Protein AF-A0A9D3LMM1-F1 (afdb_monomer_lite)

pLDDT: mean 73.62, std 17.37, range [31.72, 94.06]

Sequence (152 aa):
MAAMTESLSLERDVCRVIELLDRLQRSGELPPPKLQALQRVLQSKFCAAIREVYEQLYDTLDIVGGPEVRAQATAKATVAAFAASEGHAHPRVVELPKTEEGLGFNIMGGKEQNSPIYISRVIPGGVADRQGAEARRPAAVRQRSECGGGAP

Organism: Anguilla anguilla (NCBI:txid7936)

Secondary structure (DSSP, 8-state):
--------THHHHHHHHHHHHHHHHHH--S-HHHHHHHHHHHTSHHHHHHHHHHHHHHHH----S-HHHHHHHHHHHHHHHHHHHTTTT---------BTTBSSEEEEEEGGGTEEEEEEEEPTTSHHHHHHTT--S---------------

InterPro domains:
  IPR001478 PDZ domain [PF00595] (94-132)
  IPR001478 PDZ domain [PS50106] (93-132)
  IPR004172 L27 domain [PS51022] (10-65)
  IPR004172 L27 domain [SM00569] (13-68)
  IPR014775 L27 domain, C-terminal [PF02828] (14-62)
  IPR017365 Protein lin-7 [PIRSF038039] (1-135)
  IPR036034 PDZ superfamily [G3DSA:2.30.42.10] (67-133)
  IPR036034 PDZ superfamily [SSF50156] (88-132)
  IPR036892 L27 domain superfamily [SSF101288] (9-63)
  IPR051109 Membrane-associated multiprotein complex regulator [PTHR14063] (9-132)

Foldseek 3Di:
DDDPPPQPCPVVVLVVLLVVLVVCVVVVPDDNVVSVVVNCVSPDPVVVVLVVQLSVQLVPDPDPDDPVSSSVVSNVVSVVVVCVVVVNPDQDEDDFDQDPVGRQWDWDDDPVNVDDIDTPDGHVPGRCNVVVVVPPDDHDYDDDPPPDDDDD

Radius of gyration: 25.15 Å; chains: 1; bounding box: 70×32×76 Å

Structure (mmCIF, N/CA/C/O backbone):
data_AF-A0A9D3LMM1-F1
#
_entry.id   AF-A0A9D3LMM1-F1
#
loop_
_atom_site.group_PDB
_atom_site.id
_atom_site.type_symbol
_atom_site.label_atom_id
_atom_site.label_alt_id
_atom_site.label_comp_id
_atom_site.label_asym_id
_atom_site.label_entity_id
_atom_site.label_seq_id
_atom_site.pdbx_PDB_ins_code
_atom_site.Cartn_x
_atom_site.Cartn_y
_atom_site.Cartn_z
_atom_site.occupancy
_atom_site.B_iso_or_equiv
_atom_site.auth_seq_id
_atom_site.auth_comp_id
_atom_site.auth_asym_id
_atom_site.auth_atom_id
_atom_site.pdbx_PDB_model_num
ATOM 1 N N . MET A 1 1 ? -30.507 -16.751 -11.763 1.00 31.72 1 MET A N 1
ATOM 2 C CA . MET A 1 1 ? -29.836 -16.686 -10.450 1.00 31.72 1 MET A CA 1
ATOM 3 C C . MET A 1 1 ? -28.466 -16.074 -10.679 1.00 31.72 1 MET A C 1
ATOM 5 O O . MET A 1 1 ? -27.574 -16.770 -11.138 1.00 31.72 1 MET A O 1
ATOM 9 N N . ALA A 1 2 ? -28.355 -14.753 -10.520 1.00 33.78 2 ALA A N 1
ATOM 10 C CA . ALA A 1 2 ? -27.104 -14.027 -10.707 1.00 33.78 2 ALA A CA 1
ATOM 11 C C . ALA A 1 2 ? -26.310 -14.118 -9.402 1.00 33.78 2 ALA A C 1
ATOM 13 O O . ALA A 1 2 ? -26.807 -13.696 -8.357 1.00 33.78 2 ALA A O 1
ATOM 14 N N . ALA A 1 3 ? -25.133 -14.738 -9.465 1.00 36.38 3 ALA A N 1
ATOM 15 C CA . ALA A 1 3 ? -24.179 -14.744 -8.371 1.00 36.38 3 ALA A CA 1
ATOM 16 C C . ALA A 1 3 ? -23.865 -13.286 -8.030 1.00 36.38 3 ALA A C 1
ATOM 18 O O . ALA A 1 3 ? -23.385 -12.537 -8.879 1.00 36.38 3 ALA A O 1
ATOM 19 N N . MET A 1 4 ? -24.242 -12.888 -6.818 1.00 36.38 4 MET A N 1
ATOM 20 C CA . MET A 1 4 ? -23.912 -11.599 -6.236 1.00 36.38 4 MET A CA 1
ATOM 21 C C . MET A 1 4 ? -22.401 -11.435 -6.366 1.00 36.38 4 MET A C 1
ATOM 23 O O . MET A 1 4 ? -21.638 -12.189 -5.768 1.00 36.38 4 MET A O 1
ATOM 27 N N . THR A 1 5 ? -21.978 -10.497 -7.203 1.00 40.16 5 THR A N 1
ATOM 28 C CA . THR A 1 5 ? -20.633 -9.941 -7.173 1.00 40.16 5 THR A CA 1
ATOM 29 C C . THR A 1 5 ? -20.450 -9.365 -5.774 1.00 40.16 5 THR A C 1
ATOM 31 O O . THR A 1 5 ? -20.903 -8.255 -5.501 1.00 40.16 5 THR A O 1
ATOM 34 N N . GLU A 1 6 ? -19.899 -10.155 -4.853 1.00 49.41 6 GLU A N 1
ATOM 35 C CA . GLU A 1 6 ? -19.410 -9.660 -3.572 1.00 49.41 6 GLU A CA 1
ATOM 36 C C . GLU A 1 6 ? -18.228 -8.751 -3.890 1.00 49.41 6 GLU A C 1
ATOM 38 O O . GLU A 1 6 ? -17.081 -9.185 -3.972 1.00 49.41 6 GLU A O 1
ATOM 43 N N . SER A 1 7 ? -18.544 -7.486 -4.170 1.00 50.75 7 SER A N 1
ATOM 44 C CA . SER A 1 7 ? -17.587 -6.394 -4.234 1.00 50.75 7 SER A CA 1
ATOM 45 C C . SER A 1 7 ? -16.727 -6.499 -2.983 1.00 50.75 7 SER A C 1
ATOM 47 O O . SER A 1 7 ? -17.271 -6.549 -1.876 1.00 50.75 7 SER A O 1
ATOM 49 N N . LEU A 1 8 ? -15.418 -6.632 -3.178 1.00 55.94 8 LEU A N 1
ATOM 50 C CA . LEU A 1 8 ? -14.419 -6.873 -2.140 1.00 55.94 8 LEU A CA 1
ATOM 51 C C . LEU A 1 8 ? -14.784 -6.122 -0.858 1.00 55.94 8 LEU A C 1
ATOM 53 O O . LEU A 1 8 ? -14.864 -4.897 -0.836 1.00 55.94 8 LEU A O 1
ATOM 57 N N . SER A 1 9 ? -15.041 -6.859 0.218 1.00 69.75 9 SER A N 1
ATOM 58 C CA . SER A 1 9 ? -15.583 -6.327 1.469 1.00 69.75 9 SER A CA 1
ATOM 59 C C . SER A 1 9 ? -14.579 -5.499 2.271 1.00 69.75 9 SER A C 1
ATOM 61 O O . SER A 1 9 ? -14.797 -5.288 3.458 1.00 69.75 9 SER A O 1
ATOM 63 N N . LEU A 1 10 ? -13.494 -5.008 1.665 1.00 81.06 10 LEU A N 1
ATOM 64 C CA . LEU A 1 10 ? -12.395 -4.370 2.384 1.00 81.06 10 LEU A CA 1
ATOM 65 C C . LEU A 1 10 ? -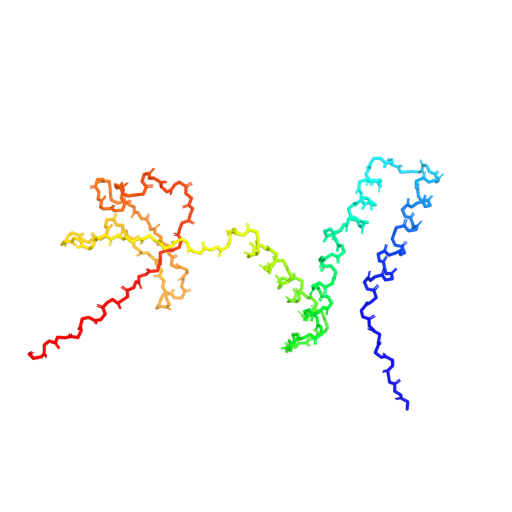12.870 -3.124 3.142 1.00 81.06 10 LEU A C 1
ATOM 67 O O . LEU A 1 10 ? -12.476 -2.913 4.288 1.00 81.06 10 LEU A O 1
ATOM 71 N N . GLU A 1 11 ? -13.772 -2.335 2.554 1.00 83.31 11 GLU A N 1
ATOM 72 C CA . GLU A 1 11 ? -14.413 -1.219 3.253 1.00 83.31 11 GLU A CA 1
ATOM 73 C C . GLU A 1 11 ? -15.232 -1.691 4.465 1.00 83.31 11 GLU A C 1
ATOM 75 O O . GLU A 1 11 ? -15.057 -1.180 5.575 1.00 83.31 11 GLU A O 1
ATOM 80 N N . ARG A 1 12 ? -16.078 -2.713 4.281 1.00 86.25 12 ARG A N 1
ATOM 81 C CA . ARG A 1 12 ? -16.904 -3.291 5.353 1.00 86.25 12 ARG A CA 1
ATOM 82 C C . ARG A 1 12 ? -16.049 -3.853 6.482 1.00 86.25 12 ARG A C 1
ATOM 84 O O . ARG A 1 12 ? -16.341 -3.606 7.652 1.00 86.25 12 ARG A O 1
ATOM 91 N N . ASP A 1 13 ? -14.988 -4.566 6.132 1.00 89.00 13 ASP A N 1
ATOM 92 C CA . ASP A 1 13 ? -14.073 -5.195 7.072 1.00 89.00 13 ASP A CA 1
ATOM 93 C C . ASP A 1 13 ? -13.306 -4.138 7.862 1.00 89.00 13 ASP A C 1
ATOM 95 O O . ASP A 1 13 ? -13.215 -4.232 9.085 1.00 89.00 13 ASP A O 1
ATOM 99 N N . VAL A 1 14 ? -12.834 -3.068 7.216 1.00 88.88 14 VAL A N 1
ATOM 100 C CA . VAL A 1 14 ? -12.155 -1.985 7.937 1.00 88.88 14 VAL A CA 1
ATOM 101 C C . VAL A 1 14 ? -13.117 -1.208 8.834 1.00 88.88 14 VAL A C 1
ATOM 103 O O . VAL A 1 14 ? -12.768 -0.928 9.984 1.00 88.88 14 VAL A O 1
ATOM 106 N N . CYS A 1 15 ? -14.339 -0.915 8.380 1.00 89.06 15 CYS A N 1
ATOM 107 C CA . CYS A 1 15 ? -15.377 -0.340 9.238 1.00 89.06 15 CYS A CA 1
ATOM 108 C C . CYS A 1 15 ? -15.634 -1.226 10.460 1.00 89.06 15 CYS A C 1
ATOM 110 O O . CYS A 1 15 ? -15.651 -0.737 11.592 1.00 89.06 15 CYS A O 1
ATOM 112 N N . ARG A 1 16 ? -15.746 -2.541 10.254 1.00 91.62 16 ARG A N 1
ATOM 113 C CA . ARG A 1 16 ? -15.967 -3.495 11.337 1.00 91.62 16 ARG A CA 1
ATOM 114 C C . ARG A 1 16 ? -14.792 -3.556 12.309 1.00 91.62 16 ARG A C 1
ATOM 116 O O . ARG A 1 16 ? -15.009 -3.584 13.519 1.00 91.62 16 ARG A O 1
ATOM 123 N N . VAL A 1 17 ? -13.557 -3.536 11.814 1.00 91.62 17 VAL A N 1
ATOM 124 C CA . VAL A 1 17 ? -12.354 -3.486 12.656 1.00 91.62 17 VAL A CA 1
ATOM 125 C C . VAL A 1 17 ? -12.348 -2.215 13.505 1.00 91.62 17 VAL A C 1
ATOM 127 O O . VAL A 1 17 ? -12.077 -2.296 14.699 1.00 91.62 17 VAL A O 1
ATOM 130 N N . ILE A 1 18 ? -12.704 -1.058 12.945 1.00 91.44 18 ILE A N 1
ATOM 131 C CA . ILE A 1 18 ? -12.785 0.205 13.696 1.00 91.44 18 ILE A CA 1
ATOM 132 C C . ILE A 1 18 ? -13.817 0.111 14.831 1.00 91.44 18 ILE A C 1
ATOM 134 O O . ILE A 1 18 ? -13.515 0.512 15.955 1.00 91.44 18 ILE A O 1
ATOM 138 N N . GLU A 1 19 ? -15.000 -0.455 14.577 1.00 92.00 19 GLU A N 1
ATOM 139 C CA . GLU A 1 19 ? -16.011 -0.678 15.621 1.00 92.00 19 GLU A CA 1
ATOM 140 C C . GLU A 1 19 ? -15.503 -1.598 16.739 1.00 92.00 19 GLU A C 1
ATOM 142 O O . GLU A 1 19 ? -15.756 -1.356 17.921 1.00 92.00 19 GLU A O 1
ATOM 147 N N . LEU A 1 20 ? -14.796 -2.672 16.379 1.00 91.06 20 LEU A N 1
ATOM 148 C CA . LEU A 1 20 ? -14.236 -3.613 17.347 1.00 91.06 20 LEU A CA 1
ATOM 149 C C . LEU A 1 20 ? -13.122 -2.970 18.178 1.00 91.06 20 LEU A C 1
ATOM 151 O O . LEU A 1 20 ? -13.071 -3.180 19.389 1.00 91.06 20 LEU A O 1
ATOM 155 N N . LEU A 1 21 ? -12.274 -2.147 17.557 1.00 89.88 21 LEU A N 1
ATOM 156 C CA . LEU A 1 21 ? -11.241 -1.380 18.253 1.00 89.88 21 LEU A CA 1
ATOM 157 C C . LEU A 1 21 ? -11.852 -0.412 19.271 1.00 89.88 21 LEU A C 1
ATOM 159 O O . LEU A 1 21 ? -11.334 -0.297 20.379 1.00 89.88 21 LEU A O 1
ATOM 163 N N . ASP A 1 22 ? -12.964 0.237 18.931 1.00 89.44 22 ASP A N 1
ATOM 164 C CA . ASP A 1 22 ? -13.677 1.145 19.831 1.00 89.44 22 ASP A CA 1
ATOM 165 C C . ASP A 1 22 ? -14.278 0.399 21.039 1.00 89.44 22 ASP A C 1
ATOM 167 O O . ASP A 1 22 ? -14.124 0.821 22.187 1.00 89.44 22 ASP A O 1
ATOM 171 N N . ARG A 1 23 ? -14.869 -0.782 20.810 1.00 90.12 23 ARG A N 1
ATOM 172 C CA . ARG A 1 23 ? -15.369 -1.654 21.889 1.00 90.12 23 ARG A CA 1
ATOM 173 C C . ARG A 1 23 ? -14.252 -2.140 22.815 1.00 90.12 23 ARG A C 1
ATOM 175 O O . ARG A 1 23 ? -14.437 -2.124 24.029 1.00 90.12 23 ARG A O 1
ATOM 182 N N . LEU A 1 24 ? -13.101 -2.527 22.262 1.00 87.69 24 LEU A N 1
ATOM 183 C CA . LEU A 1 24 ? -11.929 -2.973 23.029 1.00 87.69 24 LEU A CA 1
ATOM 184 C C . LEU A 1 24 ? -11.304 -1.843 23.858 1.00 87.69 24 LEU A C 1
ATOM 186 O O . LEU A 1 24 ? -10.846 -2.067 24.974 1.00 87.69 24 LEU A O 1
ATOM 190 N N . GLN A 1 25 ? -11.309 -0.610 23.346 1.00 85.50 25 GLN A N 1
ATOM 191 C CA . GLN A 1 25 ? -10.861 0.547 24.124 1.00 85.50 25 GLN A CA 1
ATOM 192 C C . GLN A 1 25 ? -11.797 0.835 25.305 1.00 85.50 25 GLN A C 1
ATOM 194 O O . GLN A 1 25 ? -11.326 1.241 26.365 1.00 85.50 25 GLN A O 1
ATOM 199 N N . ARG A 1 26 ? -13.107 0.596 25.144 1.00 85.06 26 ARG A N 1
ATOM 200 C CA . ARG A 1 26 ? -14.098 0.750 26.222 1.00 85.06 26 ARG A CA 1
ATOM 201 C C . ARG A 1 26 ? -14.055 -0.375 27.253 1.00 85.06 26 ARG A C 1
ATOM 203 O O . ARG A 1 26 ? -14.365 -0.112 28.409 1.00 85.06 26 ARG A O 1
ATOM 210 N N . SER A 1 27 ? -13.696 -1.601 26.860 1.00 85.75 27 SER A N 1
ATOM 211 C CA . SER A 1 27 ? -13.568 -2.722 27.803 1.00 85.75 27 SER A CA 1
ATOM 212 C C . SER A 1 27 ? -12.339 -2.598 28.707 1.00 85.75 27 SER A C 1
ATOM 214 O O . SER A 1 27 ? -12.337 -3.147 29.803 1.00 85.75 27 SER A O 1
ATOM 216 N N . GLY A 1 28 ? -11.308 -1.859 28.279 1.00 79.12 28 GLY A N 1
ATOM 217 C CA . GLY A 1 28 ? -10.109 -1.590 29.079 1.00 79.12 28 GLY A CA 1
ATOM 218 C C . GLY A 1 28 ? -9.155 -2.783 29.228 1.00 79.12 28 GLY A C 1
ATOM 219 O O . GLY A 1 28 ? -8.172 -2.683 29.956 1.00 79.12 28 GLY A O 1
ATOM 220 N N . GLU A 1 29 ? -9.404 -3.894 28.528 1.00 78.81 29 GLU A N 1
ATOM 221 C CA . GLU A 1 29 ? -8.599 -5.125 28.620 1.00 78.81 29 GLU A CA 1
ATOM 222 C C . GLU A 1 29 ? -7.234 -5.025 27.918 1.00 78.81 29 GLU A C 1
ATOM 224 O O . GLU A 1 29 ? -6.352 -5.856 28.135 1.00 78.81 29 GLU A O 1
ATOM 229 N N . LEU A 1 30 ? -7.040 -4.018 27.063 1.00 76.38 30 LEU A N 1
ATOM 230 C CA . LEU A 1 30 ? -5.866 -3.886 26.203 1.00 76.38 30 LEU A CA 1
ATOM 231 C C . LEU A 1 30 ? -5.243 -2.487 26.289 1.00 76.38 30 LEU A C 1
ATOM 233 O O . LEU A 1 30 ? -5.953 -1.501 26.495 1.00 76.38 30 LEU A O 1
ATOM 237 N N . PRO A 1 31 ? -3.919 -2.364 26.067 1.00 77.88 31 PRO A N 1
ATOM 238 C CA . PRO A 1 31 ? -3.225 -1.086 26.128 1.00 77.88 31 PRO A CA 1
ATOM 239 C C . PRO A 1 31 ? -3.786 -0.095 25.085 1.00 77.88 31 PRO A C 1
ATOM 241 O O . PRO A 1 31 ? -3.591 -0.295 23.877 1.00 77.88 31 PRO A O 1
ATOM 244 N N . PRO A 1 32 ? -4.400 1.024 25.523 1.00 79.38 32 PRO A N 1
ATOM 245 C CA . PRO A 1 32 ? -5.068 1.973 24.635 1.00 79.38 32 PRO A CA 1
ATOM 246 C C . PRO A 1 32 ? -4.172 2.651 23.581 1.00 79.38 32 PRO A C 1
ATOM 248 O O . PRO A 1 32 ? -4.681 2.886 22.482 1.00 79.38 32 PRO A O 1
ATOM 251 N N . PRO A 1 33 ? -2.863 2.938 23.792 1.00 86.19 33 PRO A N 1
ATOM 252 C CA . PRO A 1 33 ? -2.098 3.688 22.791 1.00 86.19 33 PRO A CA 1
ATOM 253 C C . PRO A 1 33 ? -1.915 2.922 21.476 1.00 86.19 33 PRO A C 1
ATOM 255 O O . PRO A 1 33 ? -1.914 3.531 20.408 1.00 86.19 33 PRO A O 1
ATOM 258 N N . LYS A 1 34 ? -1.803 1.586 21.524 1.00 85.94 34 LYS A N 1
ATOM 259 C CA . LYS A 1 34 ? -1.671 0.760 20.312 1.00 85.94 34 LYS A CA 1
ATOM 260 C C . LYS A 1 34 ? -2.985 0.688 19.533 1.00 85.94 34 LYS A C 1
ATOM 262 O O . LYS A 1 34 ? -2.972 0.804 18.311 1.00 85.94 34 LYS A O 1
ATOM 267 N N . LEU A 1 35 ? -4.107 0.546 20.241 1.00 87.56 35 LEU A N 1
ATOM 268 C CA . LEU A 1 35 ? -5.444 0.505 19.642 1.00 87.56 35 LEU A CA 1
ATOM 269 C C . LEU A 1 35 ? -5.795 1.839 18.974 1.00 87.56 35 LEU A C 1
ATOM 271 O O . LEU A 1 35 ? -6.245 1.850 17.832 1.00 87.56 35 LEU A O 1
ATOM 275 N N . GLN A 1 36 ? -5.515 2.959 19.647 1.00 87.38 36 GLN A N 1
ATOM 276 C CA . GLN A 1 36 ? -5.736 4.296 19.094 1.00 87.38 36 GLN A CA 1
ATOM 277 C C . GLN A 1 36 ? -4.841 4.577 17.886 1.00 87.38 36 GLN A C 1
ATOM 279 O O . GLN A 1 36 ? -5.302 5.161 16.906 1.00 87.38 36 GLN A O 1
ATOM 284 N N . ALA A 1 37 ? -3.571 4.159 17.924 1.00 90.50 37 ALA A N 1
ATOM 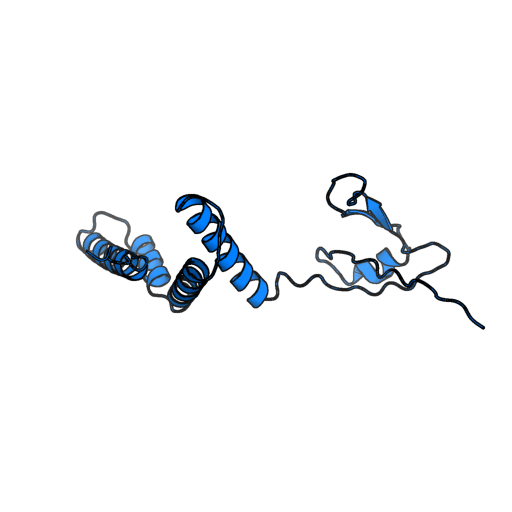285 C CA . ALA A 1 37 ? -2.676 4.298 16.781 1.00 90.50 37 ALA A CA 1
ATOM 286 C C . ALA A 1 37 ? -3.195 3.515 15.566 1.00 90.50 37 ALA A C 1
ATOM 288 O O . ALA A 1 37 ? -3.293 4.077 14.477 1.00 90.50 37 ALA A O 1
ATOM 289 N N . LEU A 1 38 ? -3.595 2.253 15.757 1.00 91.06 38 LEU A N 1
ATOM 290 C CA . LEU A 1 38 ? -4.152 1.428 14.684 1.00 91.06 38 LEU A CA 1
ATOM 291 C C . LEU A 1 38 ? -5.448 2.026 14.121 1.00 91.06 38 LEU A C 1
ATOM 293 O O . LEU A 1 38 ? -5.605 2.119 12.906 1.00 91.06 38 LEU A O 1
ATOM 297 N N . GLN A 1 39 ? -6.342 2.499 14.989 1.00 90.25 39 GLN A N 1
ATOM 298 C CA . GLN A 1 39 ? -7.582 3.156 14.580 1.00 90.25 39 GLN A CA 1
ATOM 299 C C . GLN A 1 39 ? -7.309 4.414 13.744 1.00 90.25 39 GLN A C 1
ATOM 301 O O . GLN A 1 39 ? -7.904 4.577 12.681 1.00 90.25 39 GLN A O 1
ATOM 306 N N . ARG A 1 40 ? -6.353 5.260 14.158 1.00 91.94 40 ARG A N 1
ATOM 307 C CA . ARG A 1 40 ? -5.936 6.442 13.383 1.00 91.94 40 ARG A CA 1
ATOM 308 C C . ARG A 1 40 ? -5.370 6.072 12.017 1.00 91.94 40 ARG A C 1
ATOM 310 O O . ARG A 1 40 ? -5.647 6.769 11.047 1.00 91.94 40 ARG A O 1
ATOM 317 N N . VAL A 1 41 ? -4.589 4.995 11.930 1.00 93.88 41 VAL A N 1
ATOM 318 C CA . VAL A 1 41 ? -4.045 4.513 10.653 1.00 93.88 41 VAL A CA 1
ATOM 319 C C . VAL A 1 41 ? -5.175 4.051 9.732 1.00 93.88 41 VAL A C 1
ATOM 321 O O . VAL A 1 41 ? -5.243 4.516 8.597 1.00 93.88 41 VAL A O 1
ATOM 324 N N . LEU A 1 42 ? -6.098 3.218 10.222 1.00 91.44 42 LEU A N 1
ATOM 325 C CA . LEU A 1 42 ? -7.227 2.698 9.435 1.00 91.44 42 LEU A CA 1
ATOM 326 C C . LEU A 1 42 ? -8.223 3.785 8.993 1.00 91.44 42 LEU A C 1
ATOM 328 O O . LEU A 1 42 ? -8.852 3.658 7.943 1.00 91.44 42 LEU A O 1
ATOM 332 N N . GLN A 1 43 ? -8.353 4.856 9.780 1.00 91.88 43 GLN A N 1
ATOM 333 C CA . GLN A 1 43 ? -9.175 6.031 9.469 1.00 91.88 43 GLN A CA 1
ATOM 334 C C . GLN A 1 43 ? -8.433 7.099 8.648 1.00 91.88 43 GLN A C 1
ATOM 336 O O . GLN A 1 43 ? -9.021 8.113 8.274 1.00 91.88 43 GLN A O 1
ATOM 341 N N . SER A 1 44 ? -7.136 6.919 8.387 1.00 94.06 44 SER A N 1
ATOM 342 C CA . SER A 1 44 ? -6.349 7.919 7.671 1.00 94.06 44 SER A CA 1
ATOM 343 C C . SER A 1 44 ? -6.758 8.014 6.200 1.00 94.06 44 SER A C 1
ATOM 345 O O . SER A 1 44 ? -7.079 7.015 5.554 1.00 94.06 44 SER A O 1
ATOM 347 N N . LYS A 1 45 ? -6.648 9.225 5.636 1.00 90.81 45 LYS A N 1
ATOM 348 C CA . LYS A 1 45 ? -6.833 9.463 4.193 1.00 90.81 45 LYS A CA 1
ATOM 349 C C . LYS A 1 45 ? -5.885 8.614 3.341 1.00 90.81 45 LYS A C 1
ATOM 351 O O . LYS A 1 45 ? -6.245 8.202 2.249 1.00 90.81 45 LYS A O 1
ATOM 356 N N . PHE A 1 46 ? -4.690 8.335 3.860 1.00 88.88 46 PHE A N 1
ATOM 357 C CA . PHE A 1 46 ? -3.707 7.486 3.196 1.00 88.88 46 PHE A CA 1
ATOM 358 C C . PHE A 1 46 ? -4.176 6.029 3.110 1.00 88.88 46 PHE A C 1
ATOM 360 O O . PHE A 1 46 ? -4.126 5.431 2.041 1.00 88.88 46 PHE A O 1
ATOM 367 N N . CYS A 1 47 ? -4.697 5.468 4.206 1.00 88.81 47 CYS A N 1
ATOM 368 C CA . CYS A 1 47 ? -5.260 4.119 4.190 1.00 88.81 47 CYS A CA 1
ATOM 369 C C . CYS A 1 47 ? -6.488 4.035 3.275 1.00 88.81 47 CYS A C 1
ATOM 371 O O . CYS A 1 47 ? -6.600 3.075 2.521 1.00 88.81 47 CYS A O 1
ATOM 373 N N . ALA A 1 48 ? -7.355 5.055 3.277 1.00 89.06 48 ALA A N 1
ATOM 374 C CA . ALA A 1 48 ? -8.477 5.133 2.341 1.00 89.06 48 ALA A CA 1
ATOM 375 C C . ALA A 1 48 ? -8.006 5.092 0.875 1.00 89.06 48 ALA A C 1
ATOM 377 O O . ALA A 1 48 ? -8.460 4.231 0.129 1.00 89.06 48 ALA A O 1
ATOM 378 N N . ALA A 1 49 ? -7.014 5.910 0.511 1.00 88.81 49 ALA A N 1
ATOM 379 C CA . ALA A 1 49 ? -6.442 5.910 -0.834 1.00 88.81 49 ALA A CA 1
ATOM 380 C C . ALA A 1 49 ? -5.816 4.554 -1.215 1.00 88.81 49 ALA A C 1
ATOM 382 O O . ALA A 1 49 ? -5.968 4.101 -2.346 1.00 88.81 49 ALA A O 1
ATOM 383 N N . ILE A 1 50 ? -5.136 3.872 -0.281 1.00 89.56 50 ILE A N 1
ATOM 384 C CA . ILE A 1 50 ? -4.599 2.522 -0.527 1.00 89.56 50 ILE A CA 1
ATOM 385 C C . ILE A 1 50 ? -5.721 1.534 -0.855 1.00 89.56 50 ILE A C 1
ATOM 387 O O . ILE A 1 50 ? -5.555 0.727 -1.769 1.00 89.56 50 ILE A O 1
ATOM 391 N N . ARG A 1 51 ? -6.843 1.582 -0.125 1.00 88.88 51 ARG A N 1
ATOM 392 C CA . ARG A 1 51 ? -7.991 0.697 -0.380 1.00 88.88 51 ARG A CA 1
ATOM 393 C C . ARG A 1 51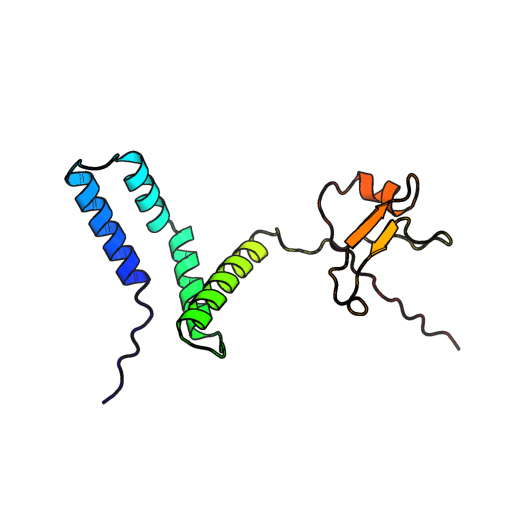 ? -8.592 0.948 -1.755 1.00 88.88 51 ARG A C 1
ATOM 395 O O . ARG A 1 51 ? -8.778 -0.009 -2.494 1.00 88.88 51 ARG A O 1
ATOM 402 N N . GLU A 1 52 ? -8.802 2.214 -2.115 1.00 88.06 52 GLU A N 1
ATOM 403 C CA . GLU A 1 52 ? -9.331 2.581 -3.433 1.00 88.06 52 GLU A CA 1
ATOM 404 C C . GLU A 1 52 ? -8.445 2.040 -4.561 1.00 88.06 52 GLU A C 1
ATOM 406 O O . GLU A 1 52 ? -8.936 1.414 -5.497 1.00 88.06 52 GLU A O 1
ATOM 411 N N . VAL A 1 53 ? -7.123 2.207 -4.451 1.00 89.56 53 VAL A N 1
ATOM 412 C CA . VAL A 1 53 ? -6.181 1.677 -5.448 1.00 89.56 53 VAL A CA 1
ATOM 413 C C . VAL A 1 53 ? -6.172 0.148 -5.452 1.00 89.56 53 VAL A C 1
ATOM 415 O O . VAL A 1 53 ? -6.082 -0.454 -6.519 1.00 89.56 53 VAL A O 1
ATOM 418 N N . TYR A 1 54 ? -6.251 -0.503 -4.289 1.00 89.75 54 TYR A N 1
ATOM 419 C CA . TYR A 1 54 ? -6.313 -1.962 -4.209 1.00 89.75 54 TYR A CA 1
ATOM 420 C C . TYR A 1 54 ? -7.555 -2.515 -4.908 1.00 89.75 54 TYR A C 1
ATOM 422 O O . TYR A 1 54 ? -7.422 -3.430 -5.710 1.00 89.75 54 TYR A O 1
ATOM 430 N N . GLU A 1 55 ? -8.736 -1.957 -4.647 1.00 88.06 55 GLU A N 1
ATOM 431 C CA . GLU A 1 55 ? -9.994 -2.396 -5.262 1.00 88.06 55 GLU A CA 1
ATOM 432 C C . GLU A 1 55 ? -9.991 -2.153 -6.774 1.00 88.06 55 GLU A C 1
ATOM 434 O O . GLU A 1 55 ? -10.269 -3.071 -7.546 1.00 88.06 55 GLU A O 1
ATOM 439 N N . GLN A 1 56 ? -9.556 -0.966 -7.211 1.00 87.25 56 GLN A N 1
ATOM 440 C CA . GLN A 1 56 ? -9.408 -0.654 -8.635 1.00 87.25 56 GLN A CA 1
ATOM 441 C C . GLN A 1 56 ? -8.447 -1.617 -9.340 1.00 87.25 56 GLN A C 1
ATOM 443 O O . GLN A 1 56 ? -8.748 -2.116 -10.424 1.00 87.25 56 GLN A O 1
ATOM 448 N N . LEU A 1 57 ? -7.284 -1.898 -8.744 1.00 88.00 57 LEU A N 1
ATOM 449 C CA . LEU A 1 57 ? -6.326 -2.850 -9.305 1.00 88.00 57 LEU A CA 1
ATOM 450 C C . LEU A 1 57 ? -6.862 -4.280 -9.257 1.00 88.00 57 LEU A C 1
ATOM 452 O O . LEU A 1 57 ? -6.644 -5.031 -10.203 1.00 88.00 57 LEU A O 1
ATOM 456 N N . TYR A 1 58 ? -7.581 -4.664 -8.202 1.00 86.69 58 TYR A N 1
ATOM 457 C CA . TYR A 1 58 ? -8.145 -6.002 -8.113 1.00 86.69 58 TYR A CA 1
ATOM 458 C C . TYR A 1 58 ? -9.111 -6.233 -9.266 1.00 86.69 58 TYR A C 1
ATOM 460 O O . TYR A 1 58 ? -8.975 -7.251 -9.933 1.00 86.69 58 TYR A O 1
ATOM 468 N N . ASP A 1 59 ? -10.021 -5.295 -9.541 1.00 85.25 59 ASP A N 1
ATOM 469 C CA . ASP A 1 59 ? -11.017 -5.404 -10.613 1.00 85.25 59 ASP A CA 1
ATOM 470 C C . ASP A 1 59 ? -10.410 -5.324 -12.019 1.00 85.25 59 ASP A C 1
ATOM 472 O O . ASP A 1 59 ? -10.882 -6.006 -12.927 1.00 85.25 59 ASP A O 1
ATOM 476 N N . THR A 1 60 ? -9.358 -4.527 -12.210 1.00 85.06 60 THR A N 1
ATOM 477 C CA . THR A 1 60 ? -8.775 -4.281 -13.542 1.00 85.06 60 THR A CA 1
ATOM 478 C C . THR A 1 60 ? -7.692 -5.273 -13.954 1.00 85.06 60 THR A C 1
ATOM 480 O O . THR A 1 60 ? -7.484 -5.480 -15.150 1.00 85.06 60 THR A O 1
ATOM 483 N N . LEU A 1 61 ? -6.977 -5.876 -13.002 1.00 82.56 61 LEU A N 1
ATOM 484 C CA . LEU A 1 61 ? -5.889 -6.796 -13.311 1.00 82.56 61 LEU A CA 1
ATOM 485 C C . LEU A 1 61 ? -6.431 -8.182 -13.685 1.00 82.56 61 LEU A C 1
ATOM 487 O O . LEU A 1 61 ? -6.954 -8.918 -12.845 1.00 82.56 61 LEU A O 1
ATOM 491 N N . ASP A 1 62 ? -6.217 -8.567 -14.942 1.00 82.69 62 ASP A N 1
ATOM 492 C CA . ASP A 1 62 ? -6.456 -9.927 -15.426 1.00 82.69 62 ASP A CA 1
ATOM 493 C C . ASP A 1 62 ? -5.287 -10.834 -15.006 1.00 82.69 62 ASP A C 1
ATOM 495 O O . ASP A 1 62 ? -4.286 -11.000 -15.707 1.00 82.69 62 ASP A O 1
ATOM 499 N N . ILE A 1 63 ? -5.355 -11.339 -13.773 1.00 82.00 63 ILE A N 1
ATOM 500 C CA . ILE A 1 63 ? -4.321 -12.205 -13.199 1.00 82.00 63 ILE A CA 1
ATOM 501 C C . ILE A 1 63 ? -4.744 -13.658 -13.377 1.00 82.00 63 ILE A C 1
ATOM 503 O O . ILE A 1 63 ? -5.702 -14.123 -12.760 1.00 82.00 63 ILE A O 1
ATOM 507 N N . VAL A 1 64 ? -3.976 -14.393 -14.179 1.00 79.88 64 VAL A N 1
ATOM 508 C CA . VAL A 1 64 ? -4.154 -15.835 -14.366 1.00 79.88 64 VAL A CA 1
ATOM 509 C C . VAL A 1 64 ? -3.782 -16.560 -13.070 1.00 79.88 64 VAL A C 1
ATOM 511 O O . VAL A 1 64 ? -2.610 -16.655 -12.706 1.00 79.88 64 VAL A O 1
ATOM 514 N N . GLY A 1 65 ? -4.784 -17.069 -12.356 1.00 82.44 65 GLY A N 1
ATOM 515 C CA . GLY A 1 65 ? -4.593 -17.801 -11.107 1.00 82.44 65 GLY A CA 1
ATOM 516 C C . GLY A 1 65 ? -5.847 -17.837 -10.237 1.00 82.44 65 GLY A C 1
ATOM 517 O O . GLY A 1 65 ? -6.895 -17.306 -10.596 1.00 82.44 65 GLY A O 1
ATOM 518 N N . GLY A 1 66 ? -5.738 -18.483 -9.075 1.00 85.69 66 GLY A N 1
ATOM 519 C CA . GLY A 1 66 ? -6.796 -18.478 -8.065 1.00 85.69 66 GLY A CA 1
ATOM 520 C C . GLY A 1 66 ? -6.952 -17.116 -7.363 1.00 85.69 66 GLY A C 1
ATOM 521 O O . GLY A 1 66 ? -6.081 -16.248 -7.487 1.00 85.69 66 GLY A O 1
ATOM 522 N N . PRO A 1 67 ? -8.022 -16.932 -6.567 1.00 83.62 67 PRO A N 1
ATOM 523 C CA . PRO A 1 67 ? -8.319 -15.669 -5.881 1.00 83.62 67 PRO A CA 1
ATOM 524 C C . PRO A 1 67 ? -7.187 -15.196 -4.955 1.00 83.62 67 PRO A C 1
ATOM 526 O O . PRO A 1 67 ? -6.940 -13.997 -4.847 1.00 83.62 67 PRO A O 1
ATOM 529 N N . GLU A 1 68 ? -6.452 -16.126 -4.341 1.00 86.50 68 GLU A N 1
ATOM 530 C CA . GLU A 1 68 ? -5.308 -15.827 -3.472 1.00 86.50 68 GLU A CA 1
ATOM 531 C C . GLU A 1 68 ? -4.111 -15.257 -4.255 1.00 86.50 68 GLU A C 1
ATOM 533 O O . GLU A 1 68 ? -3.502 -14.267 -3.846 1.00 86.50 68 GLU A O 1
ATOM 538 N N . VAL A 1 69 ? -3.824 -15.818 -5.436 1.00 87.38 69 VAL A N 1
ATOM 539 C CA . VAL A 1 69 ? -2.758 -15.335 -6.331 1.00 87.38 69 VAL A CA 1
ATOM 540 C C . VAL A 1 69 ? -3.097 -13.938 -6.843 1.00 87.38 69 VAL A C 1
ATOM 542 O O . VAL A 1 69 ? -2.241 -13.050 -6.829 1.00 87.38 69 VAL A O 1
ATOM 545 N N . ARG A 1 70 ? -4.363 -13.715 -7.222 1.00 86.44 70 ARG A N 1
ATOM 546 C CA . ARG A 1 70 ? -4.866 -12.396 -7.624 1.00 86.44 70 ARG A CA 1
ATOM 547 C C . ARG A 1 70 ? -4.737 -11.379 -6.494 1.00 86.44 70 ARG A C 1
ATOM 549 O O . ARG A 1 70 ? -4.201 -10.296 -6.716 1.00 86.44 70 ARG A O 1
ATOM 556 N N . ALA A 1 71 ? -5.148 -11.734 -5.276 1.00 87.19 71 ALA A N 1
ATOM 557 C CA . ALA A 1 71 ? -5.043 -10.862 -4.106 1.00 87.19 71 ALA A CA 1
ATOM 558 C C . ALA A 1 71 ? -3.590 -10.477 -3.795 1.00 87.19 71 ALA A C 1
ATOM 560 O O . ALA A 1 71 ? -3.301 -9.303 -3.553 1.00 87.19 71 ALA A O 1
ATOM 561 N N . GLN A 1 72 ? -2.665 -11.441 -3.851 1.00 88.44 72 GLN A N 1
ATOM 562 C CA . GLN A 1 72 ? -1.248 -11.196 -3.592 1.00 88.44 72 GLN A CA 1
ATOM 563 C C . GLN A 1 72 ? -0.604 -10.318 -4.672 1.00 88.44 72 GLN A C 1
ATOM 565 O O . GLN A 1 72 ? 0.161 -9.405 -4.353 1.00 88.44 72 GLN A O 1
ATOM 570 N N . ALA A 1 73 ? -0.884 -10.589 -5.947 1.00 88.56 73 ALA A N 1
ATOM 571 C CA . ALA A 1 73 ? -0.357 -9.794 -7.052 1.00 88.56 73 ALA A CA 1
ATOM 572 C C . ALA A 1 73 ? -0.923 -8.367 -7.036 1.00 88.56 73 ALA A C 1
ATOM 574 O O . ALA A 1 73 ? -0.156 -7.417 -7.181 1.00 88.56 73 ALA A O 1
ATOM 575 N N . THR A 1 74 ? -2.216 -8.210 -6.741 1.00 89.62 74 THR A N 1
ATOM 576 C CA . THR A 1 74 ? -2.853 -6.898 -6.558 1.00 89.62 74 THR A CA 1
ATOM 577 C C . THR A 1 74 ? -2.202 -6.126 -5.414 1.00 89.62 74 THR A C 1
ATOM 579 O O . THR A 1 74 ? -1.776 -4.996 -5.615 1.00 89.62 74 THR A O 1
ATOM 582 N N . ALA A 1 75 ? -2.009 -6.751 -4.245 1.00 89.00 75 ALA A N 1
ATOM 583 C CA . ALA A 1 75 ? -1.363 -6.102 -3.101 1.00 89.00 75 ALA A CA 1
ATOM 584 C C . ALA A 1 75 ? 0.053 -5.609 -3.442 1.00 89.00 75 ALA A C 1
ATOM 586 O O . ALA A 1 75 ? 0.431 -4.485 -3.107 1.00 89.00 75 ALA A O 1
ATOM 587 N N . LYS A 1 76 ? 0.836 -6.432 -4.151 1.00 88.44 76 LYS A N 1
ATOM 588 C CA . LYS A 1 76 ? 2.175 -6.050 -4.624 1.00 88.44 76 LYS A CA 1
ATOM 589 C C . LYS A 1 76 ? 2.116 -4.890 -5.619 1.00 88.44 76 LYS A C 1
ATOM 591 O O . LYS A 1 76 ? 2.940 -3.983 -5.524 1.00 88.44 76 LYS A O 1
ATOM 596 N N . ALA A 1 77 ? 1.154 -4.902 -6.540 1.00 88.25 77 ALA A N 1
ATOM 597 C CA . ALA A 1 77 ? 0.957 -3.833 -7.512 1.00 88.25 77 ALA A CA 1
ATOM 598 C C . ALA A 1 77 ? 0.563 -2.511 -6.836 1.00 88.25 77 ALA A C 1
ATOM 600 O O . ALA A 1 77 ? 1.142 -1.477 -7.162 1.00 88.25 77 ALA A O 1
ATOM 601 N N . THR A 1 78 ? -0.330 -2.543 -5.840 1.00 88.56 78 THR A N 1
ATOM 602 C CA . THR A 1 78 ? -0.699 -1.368 -5.038 1.00 88.56 78 THR A CA 1
ATOM 603 C C . THR A 1 78 ? 0.537 -0.757 -4.382 1.00 88.56 78 THR A C 1
ATOM 605 O O . THR A 1 78 ? 0.812 0.424 -4.572 1.00 88.56 78 THR A O 1
ATOM 608 N N . VAL A 1 79 ? 1.348 -1.560 -3.683 1.00 88.44 79 VAL A N 1
ATOM 609 C CA . VAL A 1 79 ? 2.584 -1.074 -3.041 1.00 88.44 79 VAL A CA 1
ATOM 610 C C . VAL A 1 79 ? 3.560 -0.491 -4.068 1.00 88.44 79 VAL A C 1
ATOM 612 O O . VAL A 1 79 ? 4.129 0.575 -3.836 1.00 88.44 79 VAL A O 1
ATOM 615 N N . ALA A 1 80 ? 3.736 -1.151 -5.215 1.00 84.75 80 ALA A N 1
ATOM 616 C CA . ALA A 1 80 ? 4.614 -0.667 -6.277 1.00 84.75 80 ALA A CA 1
ATOM 617 C C . ALA A 1 80 ? 4.143 0.676 -6.861 1.00 84.75 80 ALA A C 1
ATOM 619 O O . ALA A 1 80 ? 4.968 1.558 -7.097 1.00 84.75 80 ALA A O 1
ATOM 620 N N . ALA A 1 81 ? 2.833 0.856 -7.054 1.00 84.31 81 ALA A N 1
ATOM 621 C CA . ALA A 1 81 ? 2.254 2.095 -7.567 1.00 84.31 81 ALA A CA 1
ATOM 622 C C . ALA A 1 81 ? 2.491 3.280 -6.614 1.00 84.31 81 ALA A C 1
ATOM 624 O O . ALA A 1 81 ? 2.909 4.355 -7.053 1.00 84.31 81 ALA A O 1
ATOM 625 N N . PHE A 1 82 ? 2.304 3.082 -5.305 1.00 82.06 82 PHE A N 1
ATOM 626 C CA . PHE A 1 82 ? 2.607 4.113 -4.307 1.00 82.06 82 PHE A CA 1
ATOM 627 C C . PHE A 1 82 ? 4.110 4.416 -4.226 1.00 82.06 82 PHE A C 1
ATOM 629 O O . PHE A 1 82 ? 4.498 5.579 -4.301 1.00 82.06 82 PHE A O 1
ATOM 636 N N . ALA A 1 83 ? 4.969 3.393 -4.197 1.00 79.19 83 ALA A N 1
ATOM 637 C CA . ALA A 1 83 ? 6.423 3.582 -4.169 1.00 79.19 83 ALA A CA 1
ATOM 638 C C . ALA A 1 83 ? 6.961 4.313 -5.418 1.00 79.19 83 ALA A C 1
ATOM 640 O O . ALA A 1 83 ? 7.910 5.100 -5.330 1.00 79.19 83 ALA A O 1
ATOM 641 N N . ALA A 1 84 ? 6.350 4.078 -6.585 1.00 77.25 84 ALA A N 1
ATOM 642 C CA . ALA A 1 84 ? 6.650 4.810 -7.813 1.00 77.25 84 ALA A CA 1
ATOM 643 C C . ALA A 1 84 ? 6.207 6.280 -7.729 1.00 77.25 84 ALA A C 1
ATOM 645 O O . ALA A 1 84 ? 6.948 7.169 -8.155 1.00 77.25 84 ALA A O 1
ATOM 646 N N . SER A 1 85 ? 5.041 6.536 -7.128 1.00 72.50 85 SER A N 1
ATOM 647 C CA . SER A 1 85 ? 4.474 7.880 -6.956 1.00 72.50 85 SER A CA 1
ATOM 648 C C . SER A 1 85 ? 5.285 8.737 -5.974 1.00 72.50 85 SER A C 1
ATOM 650 O O . SER A 1 85 ? 5.427 9.939 -6.170 1.00 72.50 85 SER A O 1
ATOM 652 N N . GLU A 1 86 ? 5.897 8.120 -4.959 1.00 67.12 86 GLU A N 1
ATOM 653 C CA . GLU A 1 86 ? 6.770 8.783 -3.977 1.00 67.12 86 GLU A CA 1
ATOM 654 C C . GLU A 1 86 ? 8.208 9.033 -4.486 1.00 67.12 86 GLU A C 1
ATOM 656 O O . GLU A 1 86 ? 9.094 9.400 -3.713 1.00 67.12 86 GLU A O 1
ATOM 661 N N . GLY A 1 87 ? 8.485 8.822 -5.779 1.00 57.00 87 GLY A N 1
ATOM 662 C CA . GLY A 1 87 ? 9.763 9.175 -6.409 1.00 57.00 87 GLY A CA 1
ATOM 663 C C . GLY A 1 87 ? 10.942 8.239 -6.102 1.00 57.00 87 GLY A C 1
ATOM 664 O O . GLY A 1 87 ? 12.039 8.465 -6.614 1.00 57.00 87 GLY A O 1
ATOM 665 N N . HIS A 1 88 ? 10.743 7.167 -5.330 1.00 54.28 88 HIS A N 1
ATOM 666 C CA . HIS A 1 88 ? 11.819 6.273 -4.8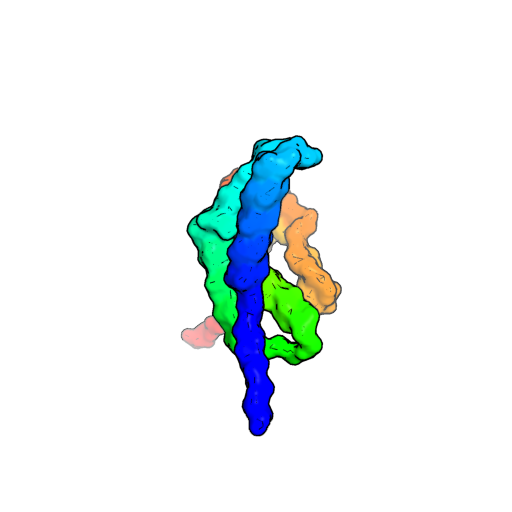75 1.00 54.28 88 HIS A CA 1
ATOM 667 C C . HIS A 1 88 ? 12.198 5.164 -5.870 1.00 54.28 88 HIS A C 1
ATOM 669 O O . HIS A 1 88 ? 13.199 4.481 -5.663 1.00 54.28 88 HIS A O 1
ATOM 675 N N . ALA A 1 89 ? 11.450 5.000 -6.964 1.00 51.94 89 ALA A N 1
ATOM 676 C CA . ALA A 1 89 ? 11.668 3.935 -7.947 1.00 51.94 89 ALA A CA 1
ATOM 677 C C . ALA A 1 89 ? 12.105 4.434 -9.336 1.00 51.94 89 ALA A C 1
ATOM 679 O O . ALA A 1 89 ? 11.974 3.697 -10.308 1.00 51.94 89 ALA A O 1
ATOM 680 N N . HIS A 1 90 ? 12.616 5.663 -9.462 1.00 46.91 90 HIS A N 1
ATOM 681 C CA . HIS A 1 90 ? 13.118 6.155 -10.748 1.00 46.91 90 HIS A CA 1
ATOM 682 C C . HIS A 1 90 ? 14.581 5.732 -10.929 1.00 46.91 90 HIS A C 1
ATOM 684 O O . HIS A 1 90 ? 15.444 6.231 -10.197 1.00 46.91 90 HIS A O 1
ATOM 690 N N . PRO A 1 91 ? 14.902 4.841 -11.892 1.00 55.34 91 PRO A N 1
ATOM 691 C CA . PRO A 1 91 ? 16.284 4.573 -12.260 1.00 55.34 91 PRO A CA 1
ATOM 692 C C . PRO A 1 91 ? 16.933 5.902 -12.645 1.00 55.34 91 PRO A C 1
ATOM 694 O O . PRO A 1 91 ? 16.508 6.547 -13.604 1.00 55.34 91 PRO A O 1
ATOM 697 N N . ARG A 1 92 ? 17.931 6.350 -11.879 1.00 58.47 92 ARG A N 1
ATOM 698 C CA . ARG A 1 92 ? 18.672 7.559 -12.235 1.00 58.47 92 ARG A CA 1
ATOM 699 C C . ARG A 1 92 ? 19.562 7.248 -13.427 1.00 58.47 92 ARG A C 1
ATOM 701 O O . ARG A 1 92 ? 20.451 6.406 -13.337 1.00 58.47 92 ARG A O 1
ATOM 708 N N . VAL A 1 93 ? 19.307 7.934 -14.535 1.00 62.94 93 VAL A N 1
ATOM 709 C CA . VAL A 1 93 ? 20.184 7.907 -15.703 1.00 62.94 93 VAL A CA 1
ATOM 710 C C . VAL A 1 93 ? 21.383 8.794 -15.385 1.00 62.94 93 VAL A C 1
ATOM 712 O O . VAL A 1 93 ? 21.218 9.987 -15.148 1.00 62.94 93 VAL A O 1
ATOM 715 N N . VAL A 1 94 ? 22.570 8.193 -15.333 1.00 67.56 94 VAL A N 1
ATOM 716 C CA . VAL A 1 94 ? 23.845 8.907 -15.204 1.00 67.56 94 VAL A CA 1
ATOM 717 C C . VAL A 1 94 ? 24.545 8.821 -16.554 1.00 67.56 94 VAL A C 1
ATOM 719 O O . VAL A 1 94 ? 24.784 7.721 -17.055 1.00 67.56 94 VAL A O 1
ATOM 722 N N . GLU A 1 95 ? 24.826 9.973 -17.159 1.00 68.06 95 GLU A N 1
ATOM 723 C CA . GLU A 1 95 ? 25.537 10.062 -18.434 1.00 68.06 95 GLU A CA 1
ATOM 724 C C . GLU A 1 95 ? 27.044 10.106 -18.181 1.00 68.06 95 GLU A C 1
ATOM 726 O O . GLU A 1 95 ? 27.594 11.104 -17.717 1.00 68.06 95 GLU A O 1
ATOM 731 N N . LEU A 1 96 ? 27.714 8.993 -18.478 1.00 70.56 96 LEU A N 1
ATOM 732 C CA . LEU A 1 96 ? 29.162 8.877 -18.365 1.00 70.56 96 LEU A CA 1
ATOM 733 C C . LEU A 1 96 ? 29.798 9.068 -19.749 1.00 70.56 96 LEU A C 1
ATOM 735 O O . LEU A 1 96 ? 29.441 8.333 -20.674 1.00 70.56 96 LEU A O 1
ATOM 739 N N . PRO A 1 97 ? 30.748 10.007 -19.912 1.00 71.12 97 PRO A N 1
ATOM 740 C CA . PRO A 1 97 ? 31.467 10.167 -21.166 1.00 71.12 97 PRO A CA 1
ATOM 741 C C . PRO A 1 97 ? 32.315 8.921 -21.431 1.00 71.12 97 PRO A C 1
ATOM 743 O O . PRO A 1 97 ? 33.062 8.461 -20.566 1.00 71.12 97 PRO A O 1
ATOM 746 N N . LYS A 1 98 ? 32.205 8.363 -22.638 1.00 69.31 98 LYS A N 1
ATOM 747 C CA . LYS A 1 98 ? 33.007 7.212 -23.056 1.00 69.31 98 LYS A CA 1
ATOM 748 C C . LYS A 1 98 ? 34.427 7.680 -23.386 1.00 69.31 98 LYS A C 1
ATOM 750 O O . LYS A 1 98 ? 34.636 8.328 -24.406 1.00 69.31 98 LYS A O 1
ATOM 755 N N . THR A 1 99 ? 35.394 7.355 -22.533 1.00 71.31 99 THR A N 1
ATOM 756 C CA . THR A 1 99 ? 36.828 7.511 -22.825 1.00 71.31 99 THR A CA 1
ATOM 757 C C . THR A 1 99 ? 37.392 6.220 -23.433 1.00 71.31 99 THR A C 1
ATOM 759 O O . THR A 1 99 ? 36.747 5.169 -23.370 1.00 71.31 99 THR A O 1
ATOM 762 N N . GLU A 1 100 ? 38.591 6.268 -24.028 1.00 70.38 100 GLU A N 1
ATOM 763 C CA . GLU A 1 100 ? 39.263 5.070 -24.577 1.00 70.38 100 GLU A CA 1
ATOM 764 C C . GLU A 1 100 ? 39.539 3.994 -23.509 1.00 70.38 100 GLU A C 1
ATOM 766 O O . GLU A 1 100 ? 39.577 2.807 -23.819 1.00 70.38 100 GLU A O 1
ATOM 771 N N . GLU A 1 101 ? 39.636 4.388 -22.237 1.00 67.56 101 GLU A N 1
ATOM 772 C CA . GLU A 1 101 ? 39.819 3.497 -21.079 1.00 67.56 101 GLU A CA 1
ATOM 773 C C . GLU A 1 101 ? 38.505 2.845 -20.590 1.00 67.56 101 GLU A C 1
ATOM 775 O O . GLU A 1 101 ? 38.504 2.041 -19.654 1.00 67.56 101 GLU A O 1
ATOM 780 N N . GLY A 1 102 ? 37.367 3.174 -21.211 1.00 74.44 102 GLY A N 1
ATOM 781 C CA . GLY A 1 102 ? 36.040 2.703 -20.816 1.00 74.44 102 GLY A CA 1
ATOM 782 C C . GLY A 1 102 ? 35.395 3.539 -19.704 1.00 74.44 102 GLY A C 1
ATOM 783 O O . GLY A 1 102 ? 35.831 4.631 -19.364 1.00 74.44 102 GLY A O 1
ATOM 784 N N . LEU A 1 103 ? 34.299 3.041 -19.123 1.00 77.00 103 LEU A N 1
ATOM 785 C CA . LEU A 1 103 ? 33.489 3.824 -18.175 1.00 77.00 103 LEU A CA 1
ATOM 786 C C . LEU A 1 103 ? 34.053 3.858 -16.738 1.00 77.00 103 LEU A C 1
ATOM 788 O O . LEU A 1 103 ? 33.501 4.532 -15.871 1.00 77.00 103 LEU A O 1
ATOM 792 N N . GLY A 1 104 ? 35.142 3.137 -16.457 1.00 79.56 104 GLY A N 1
ATOM 793 C CA . GLY A 1 104 ? 35.769 3.119 -15.131 1.00 79.56 104 GLY A CA 1
ATOM 794 C C . GLY A 1 104 ? 35.080 2.222 -14.094 1.00 79.56 104 GLY A C 1
ATOM 795 O O . GLY A 1 104 ? 35.289 2.413 -12.899 1.00 79.56 104 GLY A O 1
ATOM 796 N N . PHE A 1 105 ? 34.258 1.253 -14.507 1.00 81.94 105 PHE A N 1
ATOM 797 C CA . PHE A 1 105 ? 33.654 0.254 -13.617 1.00 81.94 105 PHE A CA 1
ATOM 798 C C . PHE A 1 105 ? 33.499 -1.107 -14.303 1.00 81.94 105 PHE A C 1
ATOM 800 O O . PHE A 1 105 ? 33.409 -1.189 -15.525 1.00 81.94 105 PHE A O 1
ATOM 807 N N . ASN A 1 106 ? 33.454 -2.175 -13.504 1.00 79.38 106 ASN A N 1
ATOM 808 C CA . ASN A 1 106 ? 33.229 -3.540 -13.970 1.00 79.38 106 ASN A CA 1
ATOM 809 C C . ASN A 1 106 ? 31.757 -3.934 -13.806 1.00 79.38 106 ASN A C 1
ATOM 811 O O . ASN A 1 106 ? 31.212 -3.817 -12.706 1.00 79.38 106 ASN A O 1
ATOM 815 N N . ILE A 1 107 ? 31.141 -4.448 -14.868 1.00 78.56 107 ILE A N 1
ATOM 816 C CA . ILE A 1 107 ? 29.760 -4.946 -14.864 1.00 78.56 107 ILE A CA 1
ATOM 817 C C . ILE A 1 107 ? 29.790 -6.468 -14.748 1.00 78.56 107 ILE A C 1
ATOM 819 O O . ILE A 1 107 ? 30.515 -7.133 -15.481 1.00 78.56 107 ILE A O 1
ATOM 823 N N . MET A 1 108 ? 28.988 -7.012 -13.839 1.00 76.88 108 MET A N 1
ATOM 824 C CA . MET A 1 108 ? 28.749 -8.445 -13.689 1.00 76.88 108 MET A CA 1
ATOM 825 C C . MET A 1 108 ? 27.270 -8.754 -13.897 1.00 76.88 108 MET A C 1
ATOM 827 O O . MET A 1 108 ? 26.409 -7.908 -13.653 1.00 76.88 108 MET A O 1
ATOM 831 N N . GLY A 1 109 ? 26.987 -9.986 -14.310 1.00 75.75 109 GLY A N 1
ATOM 832 C CA . GLY A 1 109 ? 25.632 -10.446 -14.587 1.00 75.75 109 GLY A CA 1
ATOM 833 C C . GLY A 1 109 ? 25.093 -9.956 -15.929 1.00 75.75 109 GLY A C 1
ATOM 834 O O . GLY A 1 109 ? 25.787 -9.313 -16.716 1.00 75.75 109 GLY A O 1
ATOM 835 N N . GLY A 1 110 ? 23.852 -10.322 -16.225 1.00 75.38 110 GLY A N 1
ATOM 836 C CA . GLY A 1 110 ? 23.248 -10.094 -17.531 1.00 75.38 110 GLY A CA 1
ATOM 837 C C . GLY A 1 110 ? 22.287 -11.202 -17.916 1.00 75.38 110 GLY A C 1
ATOM 838 O O . GLY A 1 110 ? 22.312 -12.299 -17.359 1.00 75.38 110 GLY A O 1
ATOM 839 N N . LYS A 1 111 ? 21.457 -10.908 -18.919 1.00 69.75 111 LYS A N 1
ATOM 840 C CA . LYS A 1 111 ? 20.492 -11.857 -19.489 1.00 69.75 111 LYS A CA 1
ATOM 841 C C . LYS A 1 111 ? 21.165 -13.166 -19.927 1.00 69.75 111 LYS A C 1
ATOM 843 O O . LYS A 1 111 ? 20.617 -14.231 -19.684 1.00 69.75 111 LYS A O 1
ATOM 848 N N . GLU A 1 112 ? 22.369 -13.077 -20.491 1.00 74.00 112 GLU A N 1
ATOM 849 C CA . GLU A 1 112 ? 23.187 -14.223 -20.927 1.00 74.00 112 GLU A CA 1
ATOM 850 C C . GLU A 1 112 ? 23.614 -15.137 -19.766 1.00 74.00 112 GLU A C 1
ATOM 852 O O . GLU A 1 112 ? 23.745 -16.342 -19.933 1.00 74.00 112 GLU A O 1
ATOM 857 N N . GLN A 1 113 ? 23.795 -14.571 -18.570 1.00 71.25 113 GLN A N 1
ATOM 858 C CA . GLN A 1 113 ? 24.215 -15.296 -17.367 1.00 71.25 113 GLN A CA 1
ATOM 859 C C . GLN A 1 113 ? 23.047 -15.565 -16.405 1.00 71.25 113 GLN A C 1
ATOM 861 O O . GLN A 1 113 ? 23.281 -15.918 -15.249 1.00 71.25 113 GLN A O 1
ATOM 866 N N . ASN A 1 114 ? 21.804 -15.333 -16.851 1.00 68.00 114 ASN A N 1
ATOM 867 C CA . ASN A 1 114 ? 20.557 -15.444 -16.085 1.00 68.00 114 ASN A CA 1
ATOM 868 C C . ASN A 1 114 ? 20.630 -14.850 -14.660 1.00 68.00 114 ASN A C 1
ATOM 870 O O . ASN A 1 114 ? 20.005 -15.346 -13.724 1.00 68.00 114 ASN A O 1
ATOM 874 N N . SER A 1 115 ? 21.435 -13.799 -14.492 1.00 73.00 115 SER A N 1
ATOM 875 C CA . SER A 1 115 ? 21.778 -13.205 -13.201 1.00 73.00 115 SER A CA 1
ATOM 876 C C . SER A 1 115 ? 21.557 -11.692 -13.232 1.00 73.00 115 SER A C 1
ATOM 878 O O . SER A 1 115 ? 21.702 -11.069 -14.291 1.00 73.00 115 SER A O 1
ATOM 880 N N . PRO A 1 116 ? 21.192 -11.080 -12.090 1.00 67.62 116 PRO A N 1
ATOM 881 C CA . PRO A 1 116 ? 21.015 -9.634 -12.001 1.00 67.62 116 PRO A CA 1
ATOM 882 C C . PRO A 1 116 ? 22.276 -8.889 -12.453 1.00 67.62 116 PRO A C 1
ATOM 884 O O . PRO A 1 116 ? 23.384 -9.316 -12.138 1.00 67.62 116 PRO A O 1
ATOM 887 N N . ILE A 1 117 ? 22.112 -7.769 -13.163 1.00 76.56 117 ILE A N 1
ATOM 888 C CA . ILE A 1 117 ? 23.232 -6.906 -13.564 1.00 76.56 117 ILE A CA 1
ATOM 889 C C . ILE A 1 117 ? 23.629 -6.029 -12.373 1.00 76.56 117 ILE A C 1
ATOM 891 O O . ILE A 1 117 ? 22.784 -5.315 -11.832 1.00 76.56 117 ILE A O 1
ATOM 895 N N . TYR A 1 118 ? 24.904 -6.040 -11.985 1.00 74.62 118 TYR A N 1
ATOM 896 C CA . TYR A 1 118 ? 25.435 -5.168 -10.933 1.00 74.62 118 TYR A CA 1
ATOM 897 C C . TYR A 1 118 ? 26.880 -4.737 -11.209 1.00 74.62 118 TYR A C 1
ATOM 899 O O . TYR A 1 118 ? 27.613 -5.371 -11.967 1.00 74.62 118 TYR A O 1
ATOM 907 N N . ILE A 1 119 ? 27.300 -3.637 -10.577 1.00 79.62 119 ILE A N 1
ATOM 908 C CA . ILE A 1 119 ? 28.681 -3.148 -10.651 1.00 79.62 119 ILE A CA 1
ATOM 909 C C . ILE A 1 119 ? 29.521 -3.908 -9.625 1.00 79.62 119 ILE A C 1
ATOM 911 O O . ILE A 1 119 ? 29.272 -3.816 -8.426 1.00 79.62 119 ILE A O 1
ATOM 915 N N . SER A 1 120 ? 30.523 -4.656 -10.082 1.00 76.38 120 SER A N 1
ATOM 916 C CA . SER A 1 120 ? 31.404 -5.431 -9.201 1.00 76.38 120 SER A CA 1
ATOM 917 C C . SER A 1 120 ? 32.518 -4.590 -8.581 1.00 76.38 120 SER A C 1
ATOM 919 O O . SER A 1 120 ? 32.891 -4.824 -7.433 1.00 76.38 120 SER A O 1
ATOM 921 N N . ARG A 1 121 ? 33.066 -3.626 -9.329 1.00 78.19 121 ARG A N 1
ATOM 922 C CA . ARG A 1 121 ? 34.140 -2.741 -8.860 1.00 78.19 121 ARG A CA 1
ATOM 923 C C . ARG A 1 121 ? 34.120 -1.424 -9.628 1.00 78.19 121 ARG A C 1
ATOM 925 O O . ARG A 1 121 ? 33.918 -1.436 -10.837 1.00 78.19 121 ARG A O 1
ATOM 932 N N . VAL A 1 122 ? 34.389 -0.321 -8.936 1.00 79.31 122 VAL A N 1
ATOM 933 C CA . VAL A 1 122 ? 34.694 0.987 -9.536 1.00 79.31 122 VAL A CA 1
ATOM 934 C C . VAL A 1 122 ? 36.212 1.184 -9.522 1.00 79.31 122 VAL A C 1
ATOM 936 O O . VAL A 1 122 ? 36.866 0.838 -8.538 1.00 79.31 122 VAL A O 1
ATOM 939 N N . ILE A 1 123 ? 36.780 1.662 -10.630 1.00 80.88 123 ILE A N 1
ATOM 940 C CA . ILE A 1 123 ? 38.218 1.898 -10.791 1.00 80.88 123 ILE A CA 1
ATOM 941 C C . ILE A 1 123 ? 38.562 3.251 -10.148 1.00 80.88 123 ILE A C 1
ATOM 943 O O . ILE A 1 123 ? 38.052 4.268 -10.624 1.00 80.88 123 ILE A O 1
ATOM 947 N N . PRO A 1 124 ? 39.421 3.293 -9.109 1.00 77.25 124 PRO A N 1
ATOM 948 C CA . PRO A 1 124 ? 39.810 4.542 -8.456 1.00 77.25 124 PRO A CA 1
ATOM 949 C C . PRO A 1 124 ? 40.422 5.529 -9.451 1.00 77.25 124 PRO A C 1
ATOM 951 O O . PRO A 1 124 ? 41.307 5.165 -10.226 1.00 77.25 124 PRO A O 1
ATOM 954 N N . GLY A 1 125 ? 39.946 6.773 -9.446 1.00 75.62 125 GLY A N 1
ATOM 955 C CA . GLY A 1 125 ? 40.393 7.804 -10.382 1.00 75.62 125 GLY A CA 1
ATOM 956 C C . GLY A 1 125 ? 39.872 7.659 -11.817 1.00 75.62 125 GLY A C 1
ATOM 957 O O . GLY A 1 125 ? 40.222 8.500 -12.649 1.00 75.62 125 GLY A O 1
ATOM 958 N N . GLY A 1 126 ? 39.035 6.657 -12.112 1.00 77.69 126 GLY A N 1
ATOM 959 C CA . GLY A 1 126 ? 38.354 6.474 -13.397 1.00 77.69 126 GLY A CA 1
ATOM 960 C C . GLY A 1 126 ? 37.106 7.351 -13.560 1.00 77.69 126 GLY A C 1
ATOM 961 O O . GLY A 1 126 ? 36.678 8.041 -12.634 1.00 77.69 126 GLY A O 1
ATOM 962 N N . VAL A 1 127 ? 36.488 7.319 -14.745 1.00 77.44 127 VAL A N 1
ATOM 963 C CA . VAL A 1 127 ? 35.347 8.191 -15.100 1.00 77.44 127 VAL A CA 1
ATOM 964 C C . VAL A 1 127 ? 34.161 8.021 -14.138 1.00 77.44 127 VAL A C 1
ATOM 966 O O . VAL A 1 127 ? 33.610 9.012 -13.657 1.00 77.44 127 VAL A O 1
ATOM 969 N N . ALA A 1 128 ? 33.813 6.779 -13.788 1.00 76.19 128 ALA A N 1
ATOM 970 C CA . ALA A 1 128 ? 32.753 6.489 -12.823 1.00 76.19 128 ALA A CA 1
ATOM 971 C C . ALA A 1 128 ? 33.080 6.878 -11.377 1.00 76.19 128 ALA A C 1
ATOM 973 O O . ALA A 1 128 ? 32.159 7.188 -10.634 1.00 76.19 128 ALA A O 1
ATOM 974 N N . ASP A 1 129 ? 34.348 6.882 -10.967 1.00 77.50 129 ASP A N 1
ATOM 975 C CA . ASP A 1 129 ? 34.758 7.291 -9.616 1.00 77.50 129 ASP A CA 1
ATOM 976 C C . ASP A 1 129 ? 34.653 8.814 -9.454 1.00 77.50 129 ASP A C 1
ATOM 978 O O . ASP A 1 129 ? 34.068 9.318 -8.495 1.00 77.50 129 ASP A O 1
ATOM 982 N N . ARG A 1 130 ? 35.111 9.554 -10.474 1.00 72.12 130 ARG A N 1
ATOM 983 C CA . ARG A 1 130 ? 35.061 11.023 -10.511 1.00 72.12 130 ARG A CA 1
ATOM 984 C C . ARG A 1 130 ? 33.637 11.572 -10.566 1.00 72.12 130 ARG A C 1
ATOM 986 O O . ARG A 1 130 ? 33.375 12.603 -9.961 1.00 72.12 130 ARG A O 1
ATOM 993 N N . GLN A 1 131 ? 32.722 10.900 -11.267 1.00 66.50 131 GLN A N 1
ATOM 994 C CA . GLN A 1 131 ? 31.300 11.273 -11.263 1.00 66.50 131 GLN A CA 1
ATOM 995 C C . GLN A 1 131 ? 30.509 10.635 -10.107 1.00 66.50 131 GLN A C 1
ATOM 997 O O . GLN A 1 131 ? 29.534 11.209 -9.628 1.00 66.50 131 GLN A O 1
ATOM 1002 N N . GLY A 1 132 ? 30.917 9.452 -9.642 1.00 58.69 132 GLY A N 1
ATOM 1003 C CA . GLY A 1 132 ? 30.246 8.693 -8.584 1.00 58.69 132 GLY A CA 1
ATOM 1004 C C . GLY A 1 132 ? 30.421 9.279 -7.184 1.00 58.69 132 GLY A C 1
ATOM 1005 O O . GLY A 1 132 ? 29.576 9.030 -6.323 1.00 58.69 132 GLY A O 1
ATOM 1006 N N . ALA A 1 133 ? 31.445 10.111 -6.960 1.00 51.12 133 ALA A N 1
ATOM 1007 C CA . ALA A 1 133 ? 31.627 10.857 -5.713 1.00 51.12 133 ALA A CA 1
ATOM 1008 C C . ALA A 1 133 ? 30.435 11.785 -5.377 1.00 51.12 133 ALA A C 1
ATOM 1010 O O . ALA A 1 133 ? 30.168 12.030 -4.201 1.00 51.12 133 ALA A O 1
ATOM 1011 N N . GLU A 1 134 ? 29.661 12.219 -6.380 1.00 47.66 134 GLU A N 1
ATOM 1012 C CA . GLU A 1 134 ? 28.463 13.055 -6.199 1.00 47.66 134 GLU A CA 1
ATOM 1013 C C . GLU A 1 134 ? 27.174 12.218 -5.975 1.00 47.66 134 GLU A C 1
ATOM 1015 O O . GLU A 1 134 ? 26.136 12.736 -5.558 1.00 47.66 134 GLU A O 1
ATOM 1020 N N . ALA A 1 135 ? 27.201 10.900 -6.223 1.00 46.19 135 ALA A N 1
ATOM 1021 C CA . ALA A 1 135 ? 26.010 10.044 -6.309 1.00 46.19 135 ALA A CA 1
ATOM 1022 C C . ALA A 1 135 ? 25.985 8.944 -5.232 1.00 46.19 135 ALA A C 1
ATOM 1024 O O . ALA A 1 135 ? 26.031 7.747 -5.507 1.00 46.19 135 ALA A O 1
ATOM 1025 N N . ARG A 1 136 ? 25.857 9.340 -3.964 1.00 42.41 136 ARG A N 1
ATOM 1026 C CA . ARG A 1 136 ? 25.822 8.436 -2.797 1.00 42.41 136 ARG A CA 1
ATOM 1027 C C . ARG A 1 136 ? 24.485 7.673 -2.623 1.00 42.41 136 ARG A C 1
ATOM 1029 O O . ARG A 1 136 ? 23.941 7.665 -1.521 1.00 42.41 136 ARG A O 1
ATOM 1036 N N . ARG A 1 137 ? 23.917 7.067 -3.680 1.00 44.38 137 ARG A N 1
ATOM 1037 C CA . ARG A 1 137 ? 22.733 6.162 -3.646 1.00 44.38 137 ARG A CA 1
ATOM 1038 C C . ARG A 1 137 ? 22.773 5.142 -4.806 1.00 44.38 137 ARG 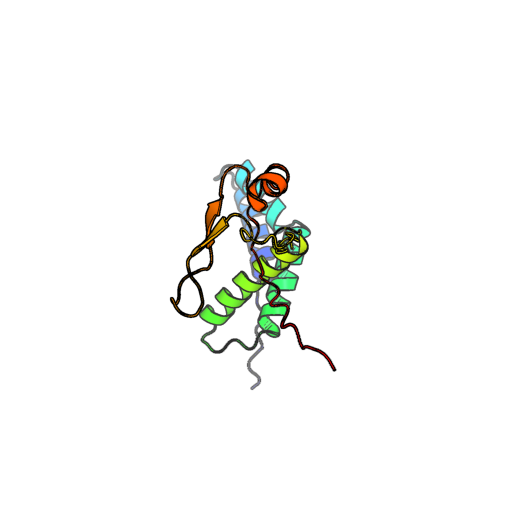A C 1
ATOM 1040 O O . ARG A 1 137 ? 23.341 5.465 -5.845 1.00 44.38 137 ARG A O 1
ATOM 1047 N N . PRO A 1 138 ? 22.183 3.933 -4.670 1.00 42.91 138 PRO A N 1
ATOM 1048 C CA . PRO A 1 138 ? 22.271 2.884 -5.692 1.00 42.91 138 PRO A CA 1
ATOM 1049 C C . PRO A 1 138 ? 21.600 3.321 -7.004 1.00 42.91 138 PRO A C 1
ATOM 1051 O O . PRO A 1 138 ? 20.390 3.535 -7.046 1.00 42.91 138 PRO A O 1
ATOM 1054 N N . ALA A 1 139 ? 22.386 3.459 -8.074 1.00 45.03 139 ALA A N 1
ATOM 1055 C CA . ALA A 1 139 ? 21.910 3.784 -9.416 1.00 45.03 139 ALA A CA 1
ATOM 1056 C C . ALA A 1 139 ? 21.928 2.529 -10.302 1.00 45.03 139 ALA A C 1
ATOM 1058 O O . ALA A 1 139 ? 22.938 1.831 -10.391 1.00 45.03 139 ALA A O 1
ATOM 1059 N N . ALA A 1 140 ? 20.808 2.240 -10.965 1.00 46.75 140 ALA A N 1
ATOM 1060 C CA . ALA A 1 140 ? 20.740 1.201 -11.984 1.00 46.75 140 ALA A CA 1
ATOM 1061 C C . ALA A 1 140 ? 21.305 1.753 -13.301 1.00 46.75 140 ALA A C 1
ATOM 1063 O O . ALA A 1 140 ? 20.730 2.661 -13.902 1.00 46.75 140 ALA A O 1
ATOM 1064 N N . VAL A 1 141 ? 22.435 1.207 -13.746 1.00 46.91 141 VAL A N 1
ATOM 1065 C CA . VAL A 1 141 ? 23.097 1.614 -14.988 1.00 46.91 141 VAL A CA 1
ATOM 1066 C C . VAL A 1 141 ? 22.337 1.038 -16.182 1.00 46.91 141 VAL A C 1
ATOM 1068 O O . VAL A 1 141 ? 22.284 -0.177 -16.365 1.00 46.91 141 VAL A O 1
ATOM 1071 N N . ARG A 1 142 ? 21.765 1.901 -17.029 1.00 44.25 142 ARG A N 1
ATOM 1072 C CA . ARG A 1 142 ? 21.332 1.523 -18.382 1.00 44.25 142 ARG A CA 1
ATOM 1073 C C . ARG A 1 142 ? 22.414 1.933 -19.374 1.00 44.25 142 ARG A C 1
ATOM 10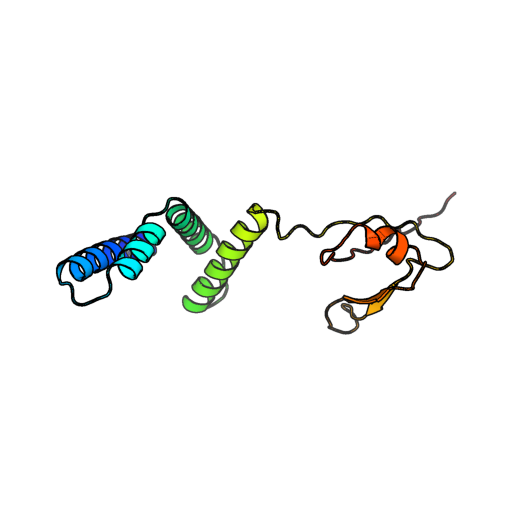75 O O . ARG A 1 142 ? 22.638 3.120 -19.580 1.00 44.25 142 ARG A O 1
ATOM 1082 N N . GLN A 1 143 ? 23.051 0.958 -20.015 1.00 40.34 143 GLN A N 1
ATOM 1083 C CA . GLN A 1 143 ? 23.891 1.207 -21.185 1.00 40.34 143 GLN A CA 1
ATOM 1084 C C . GLN A 1 143 ? 22.971 1.613 -22.346 1.00 40.34 143 GLN A C 1
ATOM 1086 O O . GLN A 1 143 ? 22.196 0.791 -22.837 1.00 40.34 143 GLN A O 1
ATOM 1091 N N . ARG A 1 144 ? 23.013 2.878 -22.785 1.00 40.97 144 ARG A N 1
ATOM 1092 C CA . ARG A 1 144 ? 22.511 3.212 -24.123 1.00 40.97 144 ARG A CA 1
ATOM 1093 C C . ARG A 1 144 ? 23.512 2.632 -25.114 1.00 40.97 144 ARG A C 1
ATOM 1095 O O . ARG A 1 144 ? 24.662 3.052 -25.159 1.00 40.97 144 ARG A O 1
ATOM 1102 N N . SER A 1 145 ? 23.081 1.616 -25.854 1.00 40.38 145 SER A N 1
ATOM 1103 C CA . SER A 1 145 ? 23.793 1.156 -27.038 1.00 40.38 145 SER A CA 1
ATOM 1104 C C . SER A 1 145 ? 23.612 2.232 -28.104 1.00 40.38 145 SER A C 1
ATOM 1106 O O . SER A 1 145 ? 22.572 2.310 -28.753 1.00 40.38 145 SER A O 1
ATOM 1108 N N . GLU A 1 146 ? 24.591 3.122 -28.228 1.00 44.22 146 GLU A N 1
ATOM 1109 C CA . GLU A 1 146 ? 24.730 3.937 -29.428 1.00 44.22 146 GLU A CA 1
ATOM 1110 C C . GLU A 1 146 ? 25.265 3.014 -30.523 1.00 44.22 146 GLU A C 1
ATOM 1112 O O . GLU A 1 146 ? 26.472 2.829 -30.689 1.00 44.22 146 GLU A O 1
ATOM 1117 N N . CYS A 1 147 ? 24.345 2.357 -31.231 1.00 38.03 147 CYS A N 1
ATOM 1118 C CA . CYS A 1 147 ? 24.647 1.766 -32.524 1.00 38.03 147 CYS A CA 1
ATOM 1119 C C . CYS A 1 147 ? 25.011 2.911 -33.473 1.00 38.03 147 CYS A C 1
ATOM 1121 O O . CYS A 1 147 ? 24.135 3.573 -34.026 1.00 38.03 147 CYS A O 1
ATOM 1123 N N . GLY A 1 148 ? 26.312 3.152 -33.631 1.00 40.09 148 GLY A N 1
ATOM 1124 C CA . GLY A 1 148 ? 26.845 3.978 -34.702 1.00 40.09 148 GLY A CA 1
ATOM 1125 C C . GLY A 1 148 ? 26.451 3.380 -36.051 1.00 40.09 148 GLY A C 1
ATOM 1126 O O . GLY A 1 148 ? 26.966 2.337 -36.447 1.00 40.09 148 GLY A O 1
ATOM 1127 N N . GLY A 1 149 ? 25.521 4.038 -36.740 1.00 34.84 149 GLY A N 1
ATOM 1128 C CA . GLY A 1 149 ? 25.295 3.864 -38.169 1.00 34.84 149 GLY A CA 1
ATOM 1129 C C . GLY A 1 149 ? 26.196 4.839 -38.914 1.00 34.84 149 GLY A C 1
ATOM 1130 O O . GLY A 1 149 ? 26.017 6.048 -38.798 1.00 34.84 149 GLY A O 1
ATOM 1131 N N . GLY A 1 150 ? 27.201 4.300 -39.600 1.00 40.12 150 GLY A N 1
ATOM 1132 C CA . GLY A 1 150 ? 28.144 5.062 -40.407 1.00 40.12 150 GLY A CA 1
ATOM 1133 C C . GLY A 1 150 ? 27.524 5.703 -41.653 1.00 40.12 150 GLY A C 1
ATOM 1134 O O . GLY A 1 150 ? 26.430 5.342 -42.079 1.00 40.12 150 GLY A O 1
ATOM 1135 N N . ALA A 1 151 ? 28.307 6.654 -42.164 1.00 33.59 151 ALA A N 1
ATOM 1136 C CA . ALA A 1 151 ? 28.296 7.403 -43.424 1.00 33.59 151 ALA A CA 1
ATOM 1137 C C . ALA A 1 151 ? 27.544 6.792 -44.632 1.00 33.59 151 ALA A C 1
ATOM 1139 O O . ALA A 1 151 ? 27.350 5.579 -44.731 1.00 33.59 151 ALA A O 1
ATOM 1140 N N . PRO A 1 152 ? 27.189 7.638 -45.610 1.00 47.62 152 PRO A N 1
ATOM 1141 C CA . PRO A 1 152 ? 28.159 7.929 -46.678 1.00 47.62 152 PRO A CA 1
ATOM 1142 C C . PRO A 1 152 ? 28.725 9.354 -46.670 1.00 47.62 152 PRO A C 1
ATOM 1144 O O . PRO A 1 152 ? 28.017 10.284 -46.227 1.00 47.62 152 PRO A O 1
#